Protein AF-A0A8J5W128-F1 (afdb_monomer_lite)

Structure (mmCIF, N/CA/C/O backbone):
data_AF-A0A8J5W128-F1
#
_entry.id   AF-A0A8J5W128-F1
#
loop_
_atom_site.group_PDB
_atom_site.id
_atom_site.type_symbol
_atom_site.label_atom_id
_atom_site.label_alt_id
_atom_site.label_comp_id
_atom_site.label_asym_id
_atom_site.label_entity_id
_atom_site.label_seq_id
_atom_site.pdbx_PDB_ins_code
_atom_site.Cartn_x
_atom_site.Cartn_y
_atom_site.Cartn_z
_atom_site.occupancy
_atom_site.B_iso_or_equiv
_atom_site.auth_seq_id
_atom_site.auth_comp_id
_atom_site.auth_asym_id
_atom_site.auth_atom_id
_atom_site.pdbx_PDB_model_num
ATOM 1 N N . MET A 1 1 ? 83.857 -17.838 -4.497 1.00 55.69 1 MET A N 1
ATOM 2 C CA . MET A 1 1 ? 82.678 -18.274 -5.278 1.00 55.69 1 MET A CA 1
ATOM 3 C C . MET A 1 1 ? 81.957 -19.411 -4.548 1.00 55.69 1 MET A C 1
ATOM 5 O O . MET A 1 1 ? 82.186 -20.563 -4.879 1.00 55.69 1 MET A O 1
ATOM 9 N N . ALA A 1 2 ? 81.144 -19.112 -3.524 1.00 56.34 2 ALA A N 1
ATOM 10 C CA . ALA A 1 2 ? 80.405 -20.136 -2.761 1.00 56.34 2 ALA A CA 1
ATOM 11 C C . ALA A 1 2 ? 79.163 -19.578 -2.020 1.00 56.34 2 ALA A C 1
ATOM 13 O O . ALA A 1 2 ? 78.919 -19.950 -0.882 1.00 56.34 2 ALA A O 1
ATOM 14 N N . SER A 1 3 ? 78.394 -18.654 -2.621 1.00 60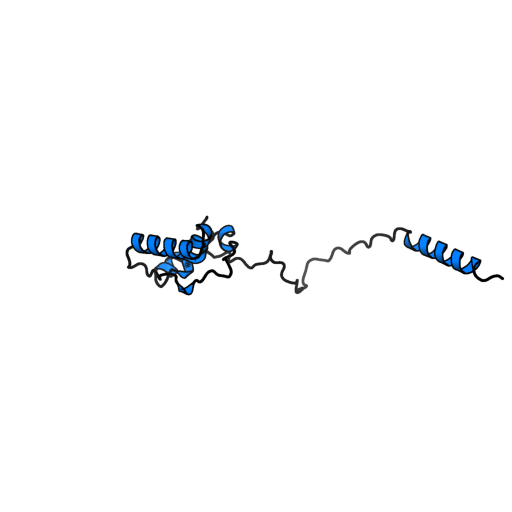.66 3 SER A N 1
ATOM 15 C CA . SER A 1 3 ? 77.237 -18.030 -1.931 1.00 60.66 3 SER A CA 1
ATOM 16 C C . SER A 1 3 ? 75.916 -18.022 -2.712 1.00 60.66 3 SER A C 1
ATOM 18 O O . SER A 1 3 ? 74.910 -17.594 -2.168 1.00 60.66 3 SER A O 1
ATOM 20 N N . LEU A 1 4 ? 75.876 -18.524 -3.953 1.00 59.38 4 LEU A N 1
ATOM 21 C CA . LEU A 1 4 ? 74.629 -18.600 -4.739 1.00 59.38 4 LEU A CA 1
ATOM 22 C C . LEU A 1 4 ? 73.946 -19.976 -4.655 1.00 59.38 4 LEU A C 1
ATOM 24 O O . LEU A 1 4 ? 72.727 -20.070 -4.742 1.00 59.38 4 LEU A O 1
ATOM 28 N N . HIS A 1 5 ? 74.704 -21.053 -4.420 1.00 58.53 5 HIS A N 1
ATOM 29 C CA . HIS A 1 5 ? 74.146 -22.413 -4.368 1.00 58.53 5 HIS A CA 1
ATOM 30 C C . HIS A 1 5 ? 73.427 -22.719 -3.038 1.00 58.53 5 HIS A C 1
ATOM 32 O O . HIS A 1 5 ? 72.449 -23.467 -3.008 1.00 58.53 5 HIS A O 1
ATOM 38 N N . ALA A 1 6 ? 73.879 -22.109 -1.936 1.00 59.44 6 ALA A N 1
ATOM 39 C CA . ALA A 1 6 ? 73.253 -22.261 -0.621 1.00 59.44 6 ALA A CA 1
ATOM 40 C C . ALA A 1 6 ? 71.878 -21.576 -0.563 1.00 59.44 6 ALA A C 1
ATOM 42 O O . ALA A 1 6 ? 70.924 -22.129 -0.018 1.00 59.44 6 ALA A O 1
ATOM 43 N N . GLU A 1 7 ? 71.757 -20.406 -1.192 1.00 58.38 7 GLU A N 1
ATOM 44 C CA . GLU A 1 7 ? 70.529 -19.619 -1.163 1.00 58.38 7 GLU A CA 1
ATOM 45 C C . GLU A 1 7 ? 69.419 -20.274 -1.996 1.00 58.38 7 GLU A C 1
ATOM 47 O O . GLU A 1 7 ? 68.303 -20.441 -1.513 1.00 58.38 7 GLU A O 1
ATOM 52 N N . VAL A 1 8 ? 69.739 -20.789 -3.189 1.00 63.91 8 VAL A N 1
ATOM 53 C CA . VAL A 1 8 ? 68.776 -21.524 -4.035 1.00 63.91 8 VAL A CA 1
ATOM 54 C C . VAL A 1 8 ? 68.272 -22.806 -3.361 1.00 63.91 8 VAL A C 1
ATOM 56 O O . VAL A 1 8 ? 67.097 -23.157 -3.488 1.00 63.91 8 VAL A O 1
ATOM 59 N N . THR A 1 9 ? 69.131 -23.493 -2.602 1.00 67.31 9 THR A N 1
ATOM 60 C CA . THR A 1 9 ? 68.736 -24.706 -1.867 1.00 67.31 9 THR A CA 1
ATOM 61 C C . THR A 1 9 ? 67.773 -24.371 -0.725 1.00 67.31 9 THR A C 1
ATOM 63 O O . THR A 1 9 ? 66.788 -25.080 -0.518 1.00 67.31 9 THR A O 1
ATOM 66 N N . ARG A 1 10 ? 67.995 -23.240 -0.043 1.00 63.81 10 ARG A N 1
ATOM 67 C CA . ARG A 1 10 ? 67.110 -22.731 1.011 1.00 63.81 10 ARG A CA 1
ATOM 68 C C . ARG A 1 10 ? 65.709 -22.404 0.478 1.00 63.81 10 ARG A C 1
ATOM 70 O O . ARG A 1 10 ? 64.729 -22.856 1.062 1.00 63.81 10 ARG A O 1
ATOM 77 N N . TRP A 1 11 ? 65.607 -21.715 -0.662 1.00 59.09 11 TRP A N 1
ATOM 78 C CA . TRP A 1 11 ? 64.311 -21.404 -1.286 1.00 59.09 11 TRP A CA 1
ATOM 79 C C . TRP A 1 11 ? 63.543 -22.656 -1.731 1.00 59.09 11 TRP A C 1
ATOM 81 O O . TRP A 1 11 ? 62.323 -22.712 -1.591 1.00 59.09 11 TRP A O 1
ATOM 91 N N . ARG A 1 12 ? 64.244 -23.689 -2.224 1.00 61.06 12 ARG A N 1
ATOM 92 C CA . ARG A 1 12 ? 63.621 -24.977 -2.582 1.00 61.06 12 ARG A CA 1
ATOM 93 C C . ARG A 1 12 ? 63.033 -25.703 -1.373 1.00 61.06 12 ARG A C 1
ATOM 95 O O . ARG A 1 12 ? 61.940 -26.252 -1.482 1.00 61.06 12 ARG A O 1
ATOM 102 N N . GLN A 1 13 ? 63.736 -25.693 -0.241 1.00 65.69 13 GLN A N 1
ATOM 103 C CA . GLN A 1 13 ? 63.264 -26.343 0.981 1.00 65.69 13 GLN A CA 1
ATOM 104 C C . GLN A 1 13 ? 62.051 -25.613 1.572 1.00 65.69 13 GLN A C 1
ATOM 106 O O . GLN A 1 13 ? 61.075 -26.249 1.955 1.00 65.69 13 GLN A O 1
ATOM 111 N N . GLU A 1 14 ? 62.079 -24.278 1.570 1.00 66.56 14 GLU A N 1
ATOM 112 C CA . GLU A 1 14 ? 60.979 -23.451 2.072 1.00 66.56 14 GLU A CA 1
ATOM 113 C C . GLU A 1 14 ? 59.719 -23.563 1.194 1.00 66.56 14 GLU A C 1
ATOM 115 O O . GLU A 1 14 ? 58.599 -23.583 1.703 1.00 66.56 14 GLU A O 1
ATOM 120 N N . ALA A 1 15 ? 59.882 -23.719 -0.125 1.00 64.56 15 ALA A N 1
ATOM 121 C CA . ALA A 1 15 ? 58.771 -23.989 -1.037 1.00 64.56 15 ALA A CA 1
ATOM 122 C C . ALA A 1 15 ? 58.152 -25.386 -0.828 1.00 64.56 15 ALA A C 1
ATOM 124 O O . ALA A 1 15 ? 56.935 -25.534 -0.933 1.00 64.56 15 ALA A O 1
ATOM 125 N N . ALA A 1 16 ? 58.965 -26.400 -0.509 1.00 62.38 16 ALA A N 1
ATOM 126 C CA . ALA A 1 16 ? 58.482 -27.751 -0.221 1.00 62.38 16 ALA A CA 1
ATOM 127 C C . ALA A 1 16 ? 57.708 -27.828 1.108 1.00 62.38 16 ALA A C 1
ATOM 129 O O . ALA A 1 16 ? 56.726 -28.562 1.198 1.00 62.38 16 ALA A O 1
ATOM 130 N N . ASP A 1 17 ? 58.101 -27.036 2.110 1.00 61.06 17 ASP A N 1
ATOM 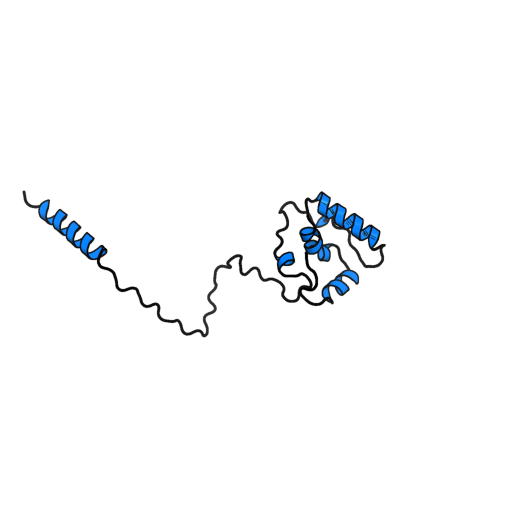131 C CA . ASP A 1 17 ? 57.403 -26.963 3.400 1.00 61.06 17 ASP A CA 1
ATOM 132 C C . ASP A 1 17 ? 56.023 -26.293 3.267 1.00 61.06 17 ASP A C 1
ATOM 134 O O . ASP A 1 17 ? 55.034 -26.767 3.819 1.00 61.06 17 ASP A O 1
ATOM 138 N N . ARG A 1 18 ? 55.916 -25.261 2.417 1.00 59.94 18 ARG A N 1
ATOM 139 C CA . ARG A 1 18 ? 54.644 -24.573 2.115 1.00 59.94 18 ARG A CA 1
ATOM 140 C C . ARG A 1 18 ? 53.624 -25.434 1.369 1.00 59.94 18 ARG A C 1
ATOM 142 O O . ARG A 1 18 ? 52.435 -25.136 1.417 1.00 59.94 18 ARG A O 1
ATOM 149 N N . LEU A 1 19 ? 54.082 -26.464 0.657 1.00 55.72 19 LEU A N 1
ATOM 150 C CA . LEU A 1 19 ? 53.228 -27.411 -0.069 1.00 55.72 19 LEU A CA 1
ATOM 151 C C . LEU A 1 19 ? 52.884 -28.652 0.761 1.00 55.72 19 LEU A C 1
ATOM 153 O O . LEU A 1 19 ? 52.133 -29.513 0.300 1.00 55.72 19 LEU A O 1
ATOM 157 N N . ARG A 1 20 ? 53.402 -28.749 1.991 1.00 55.31 20 ARG A N 1
ATOM 158 C CA . ARG A 1 20 ? 52.963 -29.756 2.949 1.00 55.31 20 ARG A CA 1
ATOM 159 C C . ARG A 1 20 ? 51.516 -29.416 3.335 1.00 55.31 20 ARG A C 1
ATOM 161 O O . ARG A 1 20 ? 51.269 -28.291 3.768 1.00 55.31 20 ARG A O 1
ATOM 168 N N . PRO A 1 21 ? 50.545 -30.334 3.177 1.00 51.22 21 PRO A N 1
ATOM 169 C CA . PRO A 1 21 ? 49.186 -30.077 3.625 1.00 51.22 21 PRO A CA 1
ATOM 170 C C . PRO A 1 21 ? 49.222 -29.854 5.138 1.00 51.22 21 PRO A C 1
ATOM 172 O O . PRO A 1 21 ? 49.466 -30.784 5.907 1.00 51.22 21 PRO A O 1
ATOM 175 N N . GLN A 1 22 ? 49.029 -28.607 5.563 1.00 49.03 22 GLN A N 1
ATOM 176 C CA . GLN A 1 22 ? 48.718 -28.297 6.951 1.00 49.03 22 GLN A CA 1
ATOM 177 C C . GLN A 1 22 ? 47.445 -29.074 7.285 1.00 49.03 22 GLN A C 1
ATOM 179 O O . GLN A 1 22 ? 46.474 -29.006 6.527 1.00 49.03 22 GLN A O 1
ATOM 184 N N . ALA A 1 23 ? 47.461 -29.844 8.375 1.00 49.75 23 ALA A N 1
ATOM 185 C CA . ALA A 1 23 ? 46.252 -30.465 8.893 1.00 49.75 23 ALA A CA 1
ATOM 186 C C . ALA A 1 23 ? 45.166 -29.383 8.951 1.00 49.75 23 ALA A C 1
ATOM 188 O O . ALA A 1 23 ? 45.381 -28.326 9.547 1.00 49.75 23 ALA A O 1
ATOM 189 N N . THR A 1 24 ? 44.045 -29.612 8.266 1.00 53.56 24 THR A N 1
ATOM 190 C CA . THR A 1 24 ? 42.867 -28.747 8.350 1.00 53.56 24 THR A CA 1
ATOM 191 C C . THR A 1 24 ? 42.604 -28.455 9.823 1.00 53.56 24 THR A C 1
ATOM 193 O O . THR A 1 24 ? 42.522 -29.415 10.596 1.00 53.56 24 THR A O 1
ATOM 196 N N . PRO A 1 25 ? 42.497 -27.181 10.243 1.00 44.50 25 PRO A N 1
ATOM 197 C CA . PRO A 1 25 ? 42.075 -26.900 11.598 1.00 44.50 25 PRO A CA 1
ATOM 198 C C . PRO A 1 25 ? 40.680 -27.506 11.737 1.00 44.50 25 PRO A C 1
ATOM 200 O O . PRO A 1 25 ? 39.752 -27.117 11.027 1.00 44.50 25 PRO A O 1
ATOM 203 N N . VAL A 1 26 ? 40.552 -28.518 12.594 1.00 48.78 26 VAL A N 1
ATOM 204 C CA . VAL A 1 26 ? 39.248 -28.962 13.079 1.00 48.78 26 VAL A CA 1
ATOM 205 C C . VAL A 1 26 ? 38.647 -27.730 13.734 1.00 48.78 26 VAL A C 1
ATOM 207 O O . VAL A 1 26 ? 39.149 -27.263 14.755 1.00 48.78 26 VAL A O 1
ATOM 210 N N . ILE A 1 27 ? 37.643 -27.149 13.084 1.00 52.72 27 ILE A N 1
ATOM 211 C CA . ILE A 1 27 ? 36.835 -26.080 13.657 1.00 52.72 27 ILE A CA 1
ATOM 212 C C . ILE A 1 27 ? 36.280 -26.663 14.964 1.00 52.72 27 ILE A C 1
ATOM 214 O O . ILE A 1 27 ? 35.615 -27.700 14.897 1.00 52.72 27 ILE A O 1
ATOM 218 N N . PRO A 1 28 ? 36.578 -26.092 16.144 1.00 44.34 28 PRO A N 1
ATOM 219 C CA . PRO A 1 28 ? 35.883 -26.511 17.345 1.00 44.34 28 PRO A CA 1
ATOM 220 C C . PRO A 1 28 ? 34.406 -26.185 17.127 1.00 44.34 28 PRO A C 1
ATOM 222 O O . PRO A 1 28 ? 34.067 -25.035 16.848 1.00 44.34 28 PRO A O 1
ATOM 225 N N . GLU A 1 29 ? 33.551 -27.203 17.191 1.00 55.12 29 GLU A N 1
ATOM 226 C CA . GLU A 1 29 ? 32.103 -27.034 17.255 1.00 55.12 29 GLU A CA 1
ATOM 227 C C . GLU A 1 29 ? 31.815 -26.080 18.419 1.00 55.12 29 GLU A C 1
ATOM 229 O O . GLU A 1 29 ? 32.055 -26.411 19.580 1.00 55.12 29 GLU A O 1
ATOM 234 N N . VAL A 1 30 ? 31.442 -24.842 18.092 1.00 53.78 30 VAL A N 1
ATOM 235 C CA . VAL A 1 30 ? 31.136 -23.809 19.080 1.00 53.78 30 VAL A CA 1
ATOM 236 C C . VAL A 1 30 ? 29.877 -24.264 19.814 1.00 53.78 30 VAL A C 1
ATOM 238 O O . VAL A 1 30 ? 28.851 -24.438 19.153 1.00 53.78 30 VAL A O 1
ATOM 241 N N . PRO A 1 31 ? 29.913 -24.453 21.147 1.00 47.34 31 PRO A N 1
ATOM 242 C CA . PRO A 1 31 ? 28.704 -24.696 21.916 1.00 47.34 31 PRO A CA 1
ATOM 243 C C . PRO A 1 31 ? 27.750 -23.515 21.721 1.00 47.34 31 PRO A C 1
ATOM 245 O O . PRO A 1 31 ? 28.081 -22.375 22.050 1.00 47.34 31 PRO A O 1
ATOM 248 N N . GLN A 1 32 ? 26.596 -23.792 21.115 1.00 53.28 32 GLN A N 1
ATOM 249 C CA . GLN A 1 32 ? 25.481 -22.860 21.010 1.00 53.28 32 GLN A CA 1
ATOM 250 C C . GLN A 1 32 ? 24.961 -22.591 22.416 1.00 53.28 32 GLN A C 1
ATOM 252 O O . GLN A 1 32 ? 24.162 -23.380 22.883 1.00 53.28 32 GLN A O 1
ATOM 257 N N . ASP A 1 33 ? 25.431 -21.539 23.075 1.00 45.94 33 ASP A N 1
ATOM 258 C CA . ASP A 1 33 ? 24.650 -20.740 24.020 1.00 45.94 33 ASP A CA 1
ATOM 259 C C . ASP A 1 33 ? 25.458 -19.464 24.337 1.00 45.94 33 ASP A C 1
ATOM 261 O O . ASP A 1 33 ? 26.607 -19.519 24.769 1.00 45.94 33 ASP A O 1
ATOM 265 N N . ASP A 1 34 ? 24.849 -18.306 24.076 1.00 51.00 34 ASP A N 1
ATOM 266 C CA . ASP A 1 34 ? 25.253 -16.975 24.556 1.00 51.00 34 ASP A CA 1
ATOM 267 C C . ASP A 1 34 ? 26.547 -16.316 24.033 1.00 51.00 34 ASP A C 1
ATOM 269 O O . ASP A 1 34 ? 27.472 -15.990 24.779 1.00 51.00 34 ASP A O 1
ATOM 273 N N . VAL A 1 35 ? 26.538 -15.897 22.761 1.00 44.81 35 VAL A N 1
ATOM 274 C CA . VAL A 1 35 ? 27.241 -14.656 22.387 1.00 44.81 35 VAL A CA 1
ATOM 275 C C . VAL A 1 35 ? 26.437 -13.836 21.376 1.00 44.81 35 VAL A C 1
ATOM 277 O O . VAL A 1 35 ? 26.305 -14.190 20.204 1.00 44.81 35 VAL A O 1
ATOM 280 N N . LEU A 1 36 ? 25.911 -12.697 21.846 1.00 53.94 36 LEU A N 1
ATOM 281 C CA . LEU A 1 36 ? 25.378 -11.597 21.037 1.00 53.94 36 LEU A CA 1
ATOM 282 C C . LEU A 1 36 ? 26.500 -11.023 20.161 1.00 53.94 36 LEU A C 1
ATOM 284 O O . LEU A 1 36 ? 27.123 -10.011 20.481 1.00 53.94 36 LEU A O 1
ATOM 288 N N . THR A 1 37 ? 26.790 -11.709 19.061 1.00 42.88 37 THR A N 1
ATOM 289 C CA . THR A 1 37 ? 27.745 -11.254 18.059 1.00 42.88 37 THR A CA 1
ATOM 290 C C . THR A 1 37 ? 27.000 -10.341 17.103 1.00 42.88 37 THR A C 1
ATOM 292 O O . THR A 1 37 ? 26.035 -10.738 16.456 1.00 42.88 37 THR A O 1
ATOM 295 N N . PHE A 1 38 ? 27.439 -9.091 17.056 1.00 50.94 38 PHE A N 1
ATOM 296 C CA . PHE A 1 38 ? 27.005 -8.077 16.109 1.00 50.94 38 PHE A CA 1
ATOM 297 C C . PHE A 1 38 ? 27.419 -8.528 14.695 1.00 50.94 38 PHE A C 1
ATOM 299 O O . PHE A 1 38 ? 28.509 -8.210 14.222 1.00 50.94 38 PHE A O 1
ATOM 306 N N . TYR A 1 39 ? 26.595 -9.356 14.048 1.00 51.59 39 TYR A N 1
ATOM 307 C CA . TYR A 1 39 ? 26.772 -9.702 12.642 1.00 51.59 39 TYR A CA 1
ATOM 308 C C . TYR A 1 39 ? 26.468 -8.449 11.808 1.00 51.59 39 TYR A C 1
ATOM 310 O O . TYR A 1 39 ? 25.429 -7.825 12.032 1.00 51.59 39 TYR A O 1
ATOM 318 N N . PRO A 1 40 ? 27.341 -8.041 10.867 1.00 45.06 40 PRO A N 1
ATOM 319 C CA . PRO A 1 40 ? 26.985 -7.003 9.909 1.00 45.06 40 PRO A CA 1
ATOM 320 C C . PRO A 1 40 ? 25.744 -7.483 9.156 1.00 45.06 40 PRO A C 1
ATOM 322 O O . PRO A 1 40 ? 25.786 -8.551 8.549 1.00 45.06 40 PRO A O 1
ATOM 325 N N . GLU A 1 41 ? 24.646 -6.732 9.259 1.00 44.62 41 GLU A N 1
ATOM 326 C CA . GLU A 1 41 ? 23.352 -7.075 8.670 1.00 44.62 41 GLU A CA 1
ATOM 327 C C . GLU A 1 41 ? 23.527 -7.422 7.188 1.00 44.62 41 GLU A C 1
ATOM 329 O O . GLU A 1 41 ? 23.710 -6.559 6.325 1.00 44.62 41 GLU A O 1
ATOM 334 N N . THR A 1 42 ? 23.487 -8.713 6.878 1.00 48.16 42 THR A N 1
ATOM 335 C CA . THR A 1 42 ? 23.280 -9.173 5.517 1.00 48.16 42 THR A CA 1
ATOM 336 C C . THR A 1 42 ? 21.895 -8.677 5.078 1.00 48.16 42 THR A C 1
ATOM 338 O O . THR A 1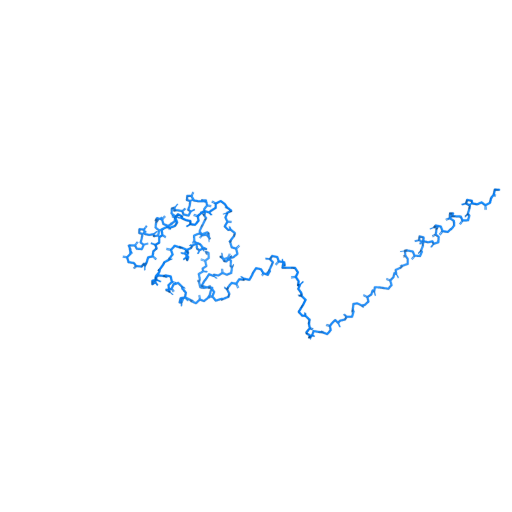 42 ? 20.955 -8.687 5.874 1.00 48.16 42 THR A O 1
ATOM 341 N N . PRO A 1 43 ? 21.697 -8.246 3.817 1.00 53.97 43 PRO A N 1
ATOM 342 C CA . PRO A 1 43 ? 20.387 -7.795 3.326 1.00 53.97 43 PRO A CA 1
ATOM 343 C C . PRO A 1 43 ? 19.299 -8.889 3.355 1.00 53.97 43 PRO A C 1
ATOM 345 O O . PRO A 1 43 ? 18.153 -8.624 2.995 1.00 53.97 43 PRO A O 1
ATOM 348 N N . GLU A 1 44 ? 19.643 -10.111 3.771 1.00 48.69 44 GLU A N 1
ATOM 349 C CA . GLU A 1 44 ? 18.708 -11.199 4.068 1.00 48.69 44 GLU A CA 1
ATOM 350 C C . GLU A 1 44 ? 18.024 -11.057 5.438 1.00 48.69 44 GLU A C 1
ATOM 352 O O . GLU A 1 44 ? 16.994 -11.689 5.652 1.00 48.69 44 GLU A O 1
ATOM 357 N N . ASN A 1 45 ? 18.538 -10.194 6.323 1.00 46.06 45 ASN A N 1
ATOM 358 C CA . ASN A 1 45 ? 17.936 -9.883 7.618 1.00 46.06 45 ASN A CA 1
ATOM 359 C C . ASN A 1 45 ? 17.149 -8.564 7.604 1.00 46.06 45 ASN A C 1
ATOM 361 O O . ASN A 1 45 ? 16.958 -7.954 8.653 1.00 46.06 45 ASN A O 1
ATOM 365 N N . ALA A 1 46 ? 16.697 -8.102 6.427 1.00 57.09 46 ALA A N 1
ATOM 366 C CA . ALA A 1 46 ? 15.681 -7.056 6.367 1.00 57.09 46 ALA A CA 1
ATOM 367 C C . ALA A 1 46 ? 14.518 -7.515 7.252 1.00 57.09 46 ALA A C 1
ATOM 369 O O . ALA A 1 46 ? 13.834 -8.474 6.912 1.00 57.09 46 ALA A O 1
ATOM 370 N N . SER A 1 47 ? 14.381 -6.900 8.427 1.00 67.19 47 SER A N 1
ATOM 371 C CA . SER A 1 47 ? 13.370 -7.269 9.408 1.00 67.19 47 SER A CA 1
ATOM 372 C C . SER A 1 47 ? 12.007 -7.043 8.763 1.00 67.19 47 SER A C 1
ATOM 374 O O . SER A 1 47 ? 11.562 -5.906 8.597 1.00 67.19 47 SER A O 1
ATOM 376 N N . PHE A 1 48 ? 11.415 -8.124 8.261 1.00 79.31 48 PHE A N 1
ATOM 377 C CA . PHE A 1 48 ? 10.086 -8.111 7.677 1.00 79.31 48 PHE A CA 1
ATOM 378 C C . PHE A 1 48 ? 9.085 -8.191 8.816 1.00 79.31 48 PHE A C 1
ATOM 380 O O . PHE A 1 48 ? 9.263 -8.954 9.765 1.00 79.31 48 PHE A O 1
ATOM 387 N N . ASP A 1 49 ? 8.034 -7.396 8.710 1.00 86.31 49 ASP A N 1
ATOM 388 C CA . ASP A 1 49 ? 7.004 -7.335 9.726 1.00 86.31 49 ASP A CA 1
ATOM 389 C C . ASP A 1 49 ? 6.112 -8.574 9.589 1.00 86.31 49 ASP A C 1
ATOM 391 O O . ASP A 1 49 ? 5.317 -8.698 8.651 1.00 86.31 49 ASP A O 1
ATOM 395 N N . SER A 1 50 ? 6.294 -9.526 10.505 1.00 87.12 50 SER A N 1
ATOM 396 C CA . SER A 1 50 ? 5.522 -10.766 10.554 1.00 87.12 50 SER A CA 1
ATOM 397 C C . SER A 1 50 ? 4.061 -10.547 10.932 1.00 87.12 50 SER A C 1
ATOM 399 O O . SER A 1 50 ? 3.246 -11.417 10.635 1.00 87.12 50 SER A O 1
ATOM 401 N N . ASP A 1 51 ? 3.735 -9.410 11.553 1.00 90.38 51 ASP A N 1
ATOM 402 C CA . ASP A 1 51 ? 2.367 -9.016 11.890 1.00 90.38 51 ASP A CA 1
ATOM 403 C C . ASP A 1 51 ? 1.718 -8.194 10.766 1.00 90.38 51 ASP A C 1
ATOM 405 O O . ASP A 1 51 ? 0.510 -7.952 10.776 1.00 90.38 51 ASP A O 1
ATOM 409 N N . SER A 1 52 ? 2.488 -7.819 9.740 1.00 91.81 52 SER A N 1
ATOM 410 C CA . SER A 1 52 ? 1.962 -7.065 8.612 1.00 91.81 52 SER A CA 1
ATOM 411 C C . SER A 1 52 ? 0.928 -7.874 7.822 1.00 91.81 52 SER A C 1
ATOM 413 O O . SER A 1 52 ? 1.182 -9.019 7.425 1.00 91.81 52 SER A O 1
ATOM 415 N N . PRO A 1 53 ? -0.210 -7.260 7.457 1.00 94.50 53 PRO A N 1
ATOM 416 C CA . PRO A 1 53 ? -1.145 -7.825 6.490 1.00 94.50 53 PRO A CA 1
ATOM 417 C C . PRO A 1 53 ? -0.521 -8.126 5.120 1.00 94.50 53 PRO A C 1
ATOM 419 O O . PRO A 1 53 ? -1.030 -8.980 4.392 1.00 94.50 53 PRO A O 1
ATOM 422 N N . LEU A 1 54 ? 0.574 -7.448 4.754 1.00 94.38 54 LEU A N 1
ATOM 423 C CA . LEU A 1 54 ? 1.284 -7.683 3.497 1.00 94.38 54 LEU A CA 1
ATOM 424 C C . LEU A 1 54 ? 2.076 -8.990 3.551 1.00 94.38 54 LEU A C 1
ATOM 426 O O . LEU A 1 54 ? 2.893 -9.200 4.447 1.00 94.38 54 LEU A O 1
ATOM 430 N N . HIS A 1 55 ? 1.904 -9.846 2.542 1.00 93.75 55 HIS A N 1
ATOM 431 C CA . HIS A 1 55 ? 2.746 -11.026 2.374 1.00 93.75 55 HIS A CA 1
ATOM 432 C C . HIS A 1 55 ? 4.215 -10.635 2.175 1.00 93.75 55 HIS A C 1
ATOM 434 O O . HIS A 1 55 ? 4.531 -9.567 1.643 1.00 93.75 55 HIS A O 1
ATOM 440 N N . LEU A 1 56 ? 5.116 -11.540 2.555 1.00 91.06 56 LEU A N 1
ATOM 441 C CA . LEU A 1 56 ? 6.560 -11.335 2.509 1.00 91.06 56 LEU A CA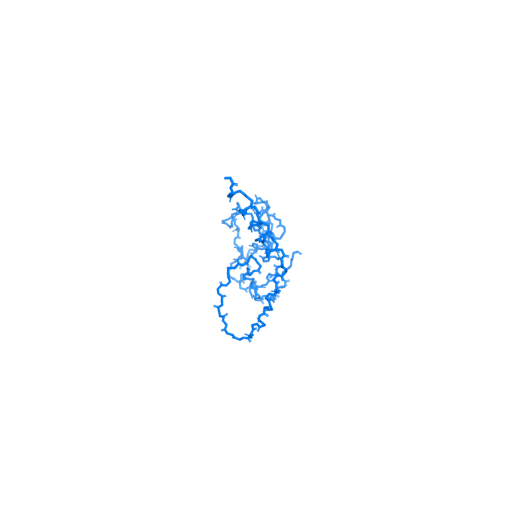 1
ATOM 442 C C . LEU A 1 56 ? 7.055 -10.861 1.132 1.00 91.06 56 LEU A C 1
ATOM 444 O O . LEU A 1 56 ? 7.928 -10.000 1.049 1.00 91.06 56 LEU A O 1
ATOM 448 N N . ASP A 1 57 ? 6.474 -11.385 0.054 1.00 91.38 57 ASP A N 1
ATOM 449 C CA . ASP A 1 57 ? 6.845 -11.007 -1.315 1.00 91.38 57 ASP A CA 1
ATOM 450 C C . ASP A 1 57 ? 6.561 -9.530 -1.593 1.00 91.38 57 ASP A C 1
ATOM 452 O O . ASP A 1 57 ? 7.410 -8.840 -2.150 1.00 91.38 57 ASP A O 1
ATOM 456 N N . LEU A 1 58 ? 5.426 -9.014 -1.113 1.00 92.12 58 LEU A N 1
ATOM 457 C CA . LEU A 1 58 ? 5.077 -7.600 -1.229 1.00 92.12 58 LEU A CA 1
ATOM 458 C C . LEU A 1 58 ? 5.943 -6.726 -0.325 1.00 92.12 58 LEU A C 1
ATOM 460 O O . LEU A 1 58 ? 6.368 -5.649 -0.737 1.00 92.12 58 LEU A O 1
ATOM 464 N N . GLN A 1 59 ? 6.269 -7.183 0.885 1.00 91.50 59 GLN A N 1
ATOM 465 C CA . GLN A 1 59 ? 7.177 -6.441 1.763 1.00 91.50 59 GLN A CA 1
ATOM 466 C C . GLN A 1 59 ? 8.575 -6.293 1.135 1.00 91.50 59 GLN A C 1
ATOM 468 O O . GLN A 1 59 ? 9.191 -5.227 1.236 1.00 91.50 59 GLN A O 1
ATOM 473 N N . LYS A 1 60 ? 9.039 -7.314 0.401 1.00 90.50 60 LYS A N 1
ATOM 474 C CA . LYS A 1 60 ? 10.324 -7.337 -0.322 1.00 90.50 60 LYS A CA 1
ATOM 475 C C . LYS A 1 60 ? 10.384 -6.442 -1.558 1.00 90.50 60 LYS A C 1
ATOM 477 O O . LYS A 1 60 ? 11.488 -6.095 -1.983 1.00 90.50 60 LYS A O 1
ATOM 482 N N . VAL A 1 61 ? 9.244 -6.052 -2.134 1.00 90.25 61 VAL A N 1
ATOM 483 C CA . VAL A 1 61 ? 9.196 -5.231 -3.358 1.00 90.25 61 VAL A CA 1
ATOM 484 C C . VAL A 1 61 ? 10.008 -3.955 -3.166 1.00 90.25 61 VAL A C 1
ATOM 486 O O . VAL A 1 61 ? 9.722 -3.143 -2.289 1.00 90.25 61 VAL A O 1
ATOM 489 N N . ARG A 1 62 ? 11.040 -3.745 -3.982 1.00 86.75 62 ARG A N 1
ATOM 490 C CA . ARG A 1 62 ? 11.822 -2.507 -3.931 1.00 86.75 62 ARG A CA 1
ATOM 491 C C . ARG A 1 62 ? 11.067 -1.407 -4.663 1.00 86.75 62 ARG A C 1
ATOM 493 O O . ARG A 1 62 ? 10.753 -1.552 -5.839 1.00 86.75 62 ARG A O 1
ATOM 500 N N . LEU A 1 63 ? 10.783 -0.316 -3.958 1.00 86.19 63 LEU A N 1
ATOM 501 C CA . LEU A 1 63 ? 10.266 0.896 -4.582 1.00 86.19 63 LEU A CA 1
ATOM 502 C C . LEU A 1 63 ? 11.404 1.578 -5.345 1.00 86.19 63 LEU A C 1
ATOM 504 O O . LEU A 1 63 ? 12.542 1.595 -4.870 1.00 86.19 63 LEU A O 1
ATOM 508 N N . ASP A 1 64 ? 11.102 2.127 -6.521 1.00 82.44 64 ASP A N 1
ATOM 509 C CA . ASP A 1 64 ? 12.075 2.923 -7.267 1.00 82.44 64 ASP A CA 1
ATOM 510 C C . ASP A 1 64 ? 12.509 4.125 -6.401 1.00 82.44 64 ASP A C 1
ATOM 512 O O . ASP A 1 64 ? 11.648 4.785 -5.816 1.00 82.44 64 ASP A O 1
ATOM 516 N N . PRO A 1 65 ? 13.808 4.460 -6.304 1.00 79.12 65 PRO A N 1
ATOM 517 C CA . PRO A 1 65 ? 14.272 5.631 -5.555 1.00 79.12 65 PRO A CA 1
ATOM 518 C C . PRO A 1 65 ? 13.620 6.956 -5.981 1.00 79.12 65 PRO A C 1
ATOM 520 O O . PRO A 1 65 ? 13.605 7.917 -5.213 1.00 79.12 65 PRO A O 1
ATOM 523 N N . LYS A 1 66 ? 13.100 7.037 -7.212 1.00 79.75 66 LYS A N 1
ATOM 524 C CA . LYS A 1 66 ? 12.387 8.211 -7.734 1.00 79.75 66 LYS A CA 1
ATOM 525 C C . LYS A 1 66 ? 10.904 8.229 -7.364 1.00 79.75 66 LYS A C 1
ATOM 527 O O . LYS A 1 66 ? 10.242 9.240 -7.607 1.00 79.75 66 LYS A O 1
ATOM 532 N N . PHE A 1 67 ? 10.378 7.141 -6.804 1.00 79.44 67 PHE A N 1
ATOM 533 C CA . PHE A 1 67 ? 8.983 7.021 -6.413 1.00 79.44 67 PHE A CA 1
ATOM 534 C C . PHE A 1 67 ? 8.667 7.987 -5.264 1.00 79.44 67 PHE A C 1
ATOM 536 O O . PHE A 1 67 ? 9.301 7.959 -4.210 1.00 79.44 67 PHE A O 1
ATOM 543 N N . LYS A 1 68 ? 7.673 8.860 -5.462 1.00 77.12 68 LYS A N 1
ATOM 544 C CA . LYS A 1 68 ? 7.278 9.872 -4.471 1.00 77.12 68 LYS A CA 1
ATOM 545 C C . LYS A 1 68 ? 5.917 9.534 -3.877 1.00 77.12 68 LYS A C 1
ATOM 547 O O . LYS A 1 68 ? 4.891 9.726 -4.521 1.00 77.12 68 LYS A O 1
ATOM 552 N N . THR A 1 69 ? 5.910 9.127 -2.612 1.00 71.81 69 THR A N 1
ATOM 553 C CA . THR A 1 69 ? 4.693 8.816 -1.839 1.00 71.81 69 THR A CA 1
ATOM 554 C C . THR A 1 69 ? 3.844 10.051 -1.520 1.00 71.81 69 THR A C 1
ATOM 556 O O . THR A 1 69 ? 2.658 9.921 -1.243 1.00 71.81 69 THR A O 1
ATOM 559 N N . SER A 1 70 ? 4.407 11.262 -1.613 1.00 63.47 70 SER A N 1
ATOM 560 C CA . SER A 1 70 ? 3.718 12.529 -1.305 1.00 63.47 70 SER A CA 1
ATOM 561 C C . SER A 1 70 ? 2.535 12.861 -2.223 1.00 63.47 70 SER A C 1
ATOM 563 O O . SER A 1 70 ? 1.824 13.822 -1.956 1.00 63.47 70 SER A O 1
ATOM 565 N N . LYS A 1 71 ? 2.348 12.120 -3.322 1.00 70.94 71 LYS A N 1
ATOM 566 C CA . LYS A 1 71 ? 1.255 12.332 -4.284 1.00 70.94 71 LYS A CA 1
ATOM 567 C C . LYS A 1 71 ? 0.063 11.394 -4.084 1.00 70.94 71 LYS A C 1
ATOM 569 O O . LYS A 1 71 ? -0.884 11.474 -4.858 1.00 70.94 71 LYS A O 1
ATOM 574 N N . LEU A 1 72 ? 0.118 10.484 -3.112 1.00 82.00 72 LEU A N 1
ATOM 575 C CA . LEU A 1 72 ? -0.961 9.524 -2.907 1.00 82.00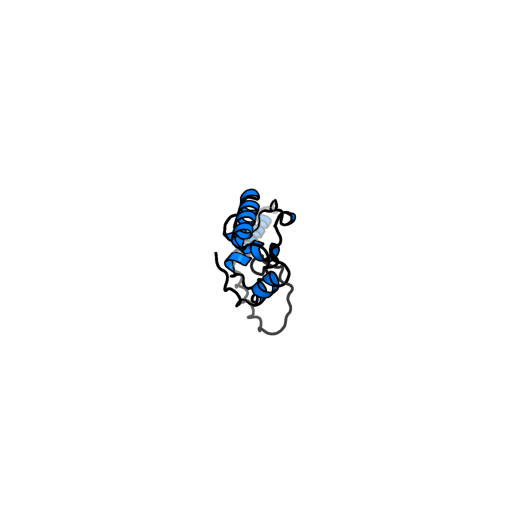 72 LEU A CA 1
ATOM 576 C C . LEU A 1 72 ? -2.159 10.211 -2.250 1.00 82.00 72 LEU A C 1
ATOM 578 O O . LEU A 1 72 ? -2.020 10.828 -1.193 1.00 82.00 72 LEU A O 1
ATOM 582 N N . CYS A 1 73 ? -3.324 10.089 -2.886 1.00 82.31 73 CYS A N 1
ATOM 583 C CA . CYS A 1 73 ? -4.604 10.459 -2.291 1.00 82.31 73 CYS A CA 1
ATOM 584 C C . CYS A 1 73 ? -4.802 9.688 -0.981 1.00 82.31 73 CYS A C 1
ATOM 586 O O . CYS A 1 73 ? -4.369 8.539 -0.863 1.00 82.31 73 CYS A O 1
ATOM 588 N N . LYS A 1 74 ? -5.434 10.332 -0.000 1.00 90.69 74 LYS A N 1
ATOM 589 C CA . LYS A 1 74 ? -5.763 9.722 1.286 1.00 90.69 74 LYS A CA 1
ATOM 590 C C . LYS A 1 74 ? -7.199 9.241 1.257 1.00 90.69 74 LYS A C 1
ATOM 592 O O . LYS A 1 74 ? -8.068 10.033 0.939 1.00 90.69 74 LYS A O 1
ATOM 597 N N . TYR A 1 75 ? -7.413 7.985 1.622 1.00 91.50 75 TYR A N 1
ATOM 598 C CA . TYR A 1 75 ? -8.723 7.369 1.733 1.00 91.50 75 TYR A CA 1
ATOM 599 C C . TYR A 1 75 ? -9.071 7.148 3.194 1.00 91.50 75 TYR A C 1
ATOM 601 O O . TYR A 1 75 ? -8.413 6.370 3.893 1.00 91.50 75 TYR A O 1
ATOM 609 N N . LEU A 1 76 ? -10.121 7.831 3.642 1.00 88.75 76 LEU A N 1
ATOM 610 C CA . LEU A 1 76 ? -10.632 7.711 5.005 1.00 88.75 76 LEU A CA 1
ATOM 611 C C . LEU A 1 76 ? -11.702 6.621 5.142 1.00 88.75 76 LEU A C 1
ATOM 613 O O . LEU A 1 76 ? -11.992 6.210 6.260 1.00 88.75 76 LEU A O 1
ATOM 617 N N . GLY A 1 77 ? -12.268 6.129 4.033 1.00 85.62 77 GLY A N 1
ATOM 618 C CA . GLY A 1 77 ? -13.398 5.190 4.045 1.00 85.62 77 GLY A CA 1
ATOM 619 C C . GLY A 1 77 ? -14.772 5.826 3.814 1.00 85.62 77 GLY A C 1
ATOM 620 O O . GLY A 1 77 ? -15.768 5.111 3.854 1.00 85.62 77 GLY A O 1
ATOM 621 N N . GLU A 1 78 ? -14.829 7.141 3.592 1.00 86.38 78 GLU A N 1
ATOM 622 C CA . GLU A 1 78 ? -16.075 7.895 3.365 1.00 86.38 78 GLU A CA 1
ATOM 623 C C . GLU A 1 78 ? -16.303 8.265 1.888 1.00 86.38 78 GLU A C 1
ATOM 625 O O . GLU A 1 78 ? -17.430 8.539 1.483 1.00 86.38 78 GLU A O 1
ATOM 630 N N . GLU A 1 79 ? -15.235 8.280 1.089 1.00 88.31 79 GLU A N 1
ATOM 631 C CA . GLU A 1 79 ? -15.266 8.568 -0.348 1.00 88.31 79 GLU A CA 1
ATOM 632 C C . GLU A 1 79 ? -15.735 7.347 -1.154 1.00 88.31 79 GLU A C 1
ATOM 634 O O . GLU A 1 79 ? -15.725 6.221 -0.652 1.00 88.31 79 GLU A O 1
ATOM 639 N N . ASP A 1 80 ? -16.104 7.547 -2.425 1.00 91.44 80 ASP A N 1
ATOM 640 C CA . ASP A 1 80 ? -16.425 6.426 -3.310 1.00 91.44 80 ASP A CA 1
ATOM 641 C C . ASP A 1 80 ? -15.185 5.520 -3.502 1.00 91.44 80 ASP A C 1
ATOM 643 O O . ASP A 1 80 ? -14.141 5.981 -3.984 1.00 91.44 80 ASP A O 1
ATOM 647 N N . PRO A 1 81 ? -15.264 4.220 -3.153 1.00 88.69 81 PRO A N 1
ATOM 648 C CA . PRO A 1 81 ? -14.119 3.318 -3.260 1.00 88.69 81 PRO A CA 1
ATOM 649 C C . PRO A 1 81 ? -13.625 3.132 -4.702 1.00 88.69 81 PRO A C 1
ATOM 651 O O . PRO A 1 81 ? -12.442 2.859 -4.915 1.00 88.69 81 PRO A O 1
ATOM 654 N N . GLY A 1 82 ? -14.514 3.256 -5.693 1.00 93.00 82 GLY A N 1
ATOM 655 C CA . GLY A 1 82 ? -14.182 3.131 -7.110 1.00 93.00 82 GLY A CA 1
ATOM 656 C C . GLY A 1 82 ? -13.372 4.323 -7.612 1.00 93.00 82 GLY A C 1
ATOM 657 O O . GLY A 1 82 ? -12.329 4.134 -8.244 1.00 93.00 82 GLY A O 1
ATOM 658 N N . GLU A 1 83 ? -13.801 5.540 -7.280 1.00 91.50 83 GLU A N 1
ATOM 659 C CA . GLU A 1 83 ? -13.085 6.778 -7.607 1.00 91.50 83 GLU A CA 1
ATOM 660 C C . GLU A 1 83 ? -11.706 6.833 -6.941 1.00 91.50 83 GLU A C 1
ATOM 662 O O . GLU A 1 83 ? -10.707 7.154 -7.602 1.00 91.50 83 GLU A O 1
ATOM 667 N N . PHE A 1 84 ? -11.627 6.451 -5.661 1.00 92.12 84 PHE A N 1
ATOM 668 C CA . PHE A 1 84 ? -10.351 6.343 -4.959 1.00 92.12 84 PHE A CA 1
ATOM 669 C C . PHE A 1 84 ? -9.443 5.302 -5.617 1.00 92.12 84 PHE A C 1
ATOM 671 O O . PHE A 1 84 ? -8.296 5.612 -5.941 1.00 92.12 84 PHE A O 1
ATOM 678 N N . SER A 1 85 ? -9.946 4.085 -5.861 1.00 91.94 85 SER A N 1
ATOM 679 C CA . SER A 1 85 ? -9.150 3.008 -6.457 1.00 91.94 85 SER A CA 1
ATOM 680 C C . SER A 1 85 ? -8.591 3.403 -7.823 1.00 91.94 85 SER A C 1
ATOM 682 O O . SER A 1 85 ? -7.437 3.092 -8.123 1.00 91.94 85 SER A O 1
ATOM 684 N N . HIS A 1 86 ? -9.386 4.087 -8.648 1.00 93.12 86 HIS A N 1
ATOM 685 C CA . HIS A 1 86 ? -8.944 4.564 -9.954 1.00 93.12 86 HIS A CA 1
ATOM 686 C C . HIS A 1 86 ? -7.849 5.632 -9.829 1.00 93.12 86 HIS A C 1
ATOM 688 O O . HIS A 1 86 ? -6.780 5.503 -10.427 1.00 93.12 86 HIS A O 1
ATOM 694 N N . SER A 1 87 ? -8.087 6.657 -9.007 1.00 91.62 87 SER A N 1
ATOM 695 C CA . SER A 1 87 ? -7.144 7.765 -8.798 1.00 91.62 87 SER A CA 1
ATOM 696 C C . SER A 1 87 ? -5.824 7.284 -8.191 1.00 91.62 87 SER A C 1
ATOM 698 O O . SER A 1 87 ? -4.742 7.712 -8.600 1.00 91.62 87 SER A O 1
ATOM 700 N N . TYR A 1 88 ? -5.908 6.346 -7.249 1.00 92.88 88 TYR A N 1
ATOM 701 C CA . TYR A 1 88 ? -4.766 5.704 -6.622 1.00 92.88 88 TYR A CA 1
ATOM 702 C C . TYR A 1 88 ? -3.926 4.918 -7.635 1.00 92.88 88 TYR A C 1
ATOM 704 O O . TYR A 1 88 ? -2.720 5.151 -7.735 1.00 92.88 88 TYR A O 1
ATOM 712 N N . ALA A 1 89 ? -4.554 4.032 -8.417 1.00 92.56 89 ALA A N 1
ATOM 713 C CA . ALA A 1 89 ? -3.856 3.245 -9.431 1.00 92.56 89 ALA A CA 1
ATOM 714 C C . ALA A 1 89 ? -3.137 4.153 -10.438 1.00 92.56 89 ALA A C 1
ATOM 716 O O . ALA A 1 89 ? -1.939 3.985 -10.673 1.00 92.56 89 ALA A O 1
ATOM 717 N N . LEU A 1 90 ? -3.825 5.187 -10.931 1.00 92.81 90 LEU A N 1
ATOM 718 C CA . LEU A 1 90 ? -3.256 6.154 -11.865 1.00 92.81 90 LEU A CA 1
ATOM 719 C C . LEU A 1 90 ? -2.041 6.892 -11.275 1.00 92.81 90 LEU A C 1
ATOM 721 O O . LEU A 1 90 ? -1.045 7.094 -11.969 1.00 92.81 90 LEU A O 1
ATOM 725 N N . ALA A 1 91 ? -2.079 7.272 -9.994 1.00 90.94 91 ALA A N 1
ATOM 726 C CA . ALA A 1 91 ? -0.956 7.933 -9.326 1.00 90.94 91 ALA A CA 1
ATOM 727 C C . ALA A 1 91 ? 0.281 7.022 -9.192 1.00 90.94 91 ALA A C 1
ATOM 729 O O . ALA A 1 91 ? 1.421 7.487 -9.344 1.00 90.94 91 ALA A O 1
ATOM 730 N N . ILE A 1 92 ? 0.066 5.729 -8.928 1.00 91.06 92 ILE A N 1
ATOM 731 C CA . ILE A 1 92 ? 1.136 4.727 -8.866 1.00 91.06 92 ILE A CA 1
ATOM 732 C C . ILE A 1 92 ? 1.730 4.488 -10.258 1.00 91.06 92 ILE A C 1
ATOM 734 O O . ILE A 1 92 ? 2.951 4.564 -10.413 1.00 91.06 92 ILE A O 1
ATOM 738 N N . GLU A 1 93 ? 0.891 4.272 -11.271 1.00 91.31 93 GLU A N 1
ATOM 739 C CA . GLU A 1 93 ? 1.317 4.051 -12.661 1.00 91.31 93 GLU A CA 1
ATOM 740 C C . GLU A 1 93 ? 2.068 5.260 -13.227 1.00 91.31 93 GLU A C 1
ATOM 742 O O . GLU A 1 93 ? 3.132 5.109 -13.826 1.00 91.31 93 GLU A O 1
ATOM 747 N N . ALA A 1 94 ? 1.590 6.479 -12.957 1.00 89.06 94 ALA A N 1
ATOM 748 C CA . ALA A 1 94 ? 2.26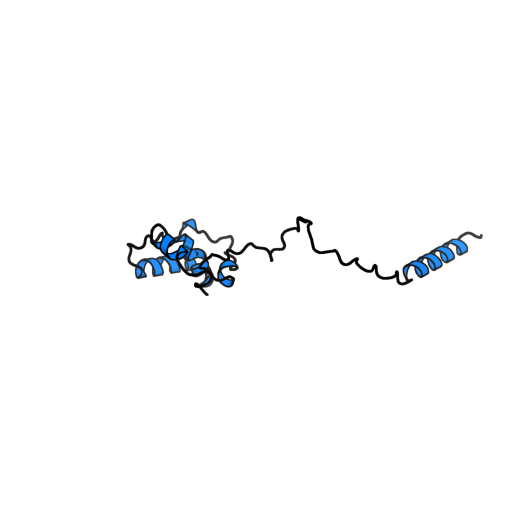8 7.717 -13.345 1.00 89.06 94 ALA A CA 1
ATOM 749 C C . ALA A 1 94 ? 3.652 7.878 -12.688 1.00 89.06 94 ALA A C 1
ATOM 751 O O . ALA A 1 94 ? 4.498 8.623 -13.184 1.00 89.06 94 ALA A O 1
ATOM 752 N N . SER A 1 95 ? 3.890 7.180 -11.574 1.00 87.62 95 SER A N 1
ATOM 753 C CA . SER A 1 95 ? 5.184 7.119 -10.888 1.00 87.62 95 SER A CA 1
ATOM 754 C C . SER A 1 95 ? 6.042 5.925 -11.337 1.00 87.62 95 SER A C 1
ATOM 756 O O . SER A 1 95 ? 7.102 5.696 -10.757 1.00 87.62 95 SER A O 1
ATOM 758 N N . GLY A 1 96 ? 5.606 5.173 -12.356 1.00 86.31 96 GLY A N 1
ATOM 759 C CA . GLY A 1 96 ? 6.280 3.979 -12.874 1.00 86.31 96 GLY A CA 1
ATOM 760 C C . GLY A 1 96 ? 6.065 2.717 -12.033 1.00 86.31 96 GLY A C 1
ATOM 761 O O . GLY A 1 96 ? 6.793 1.741 -12.204 1.00 86.31 96 GLY A O 1
ATOM 762 N N . GLY A 1 97 ? 5.109 2.735 -11.101 1.00 86.88 97 GLY A N 1
ATOM 763 C CA . GLY A 1 97 ? 4.796 1.591 -10.255 1.00 86.88 97 GLY A CA 1
ATOM 764 C C . GLY A 1 97 ? 3.968 0.530 -10.978 1.00 86.88 97 GLY A C 1
ATOM 765 O O . GLY A 1 97 ? 3.179 0.828 -11.871 1.00 86.88 97 GLY A O 1
ATOM 766 N N . VAL A 1 98 ? 4.138 -0.719 -10.554 1.00 90.25 98 VAL A N 1
ATOM 767 C CA . VAL A 1 98 ? 3.352 -1.875 -11.016 1.00 90.25 98 VAL A CA 1
ATOM 768 C C . VAL A 1 98 ? 2.370 -2.320 -9.928 1.00 90.25 98 VAL A C 1
ATOM 770 O O . VAL A 1 98 ? 2.352 -1.753 -8.837 1.00 90.25 98 VAL A O 1
ATOM 773 N N . ARG A 1 99 ? 1.569 -3.359 -10.182 1.00 91.38 99 ARG A N 1
ATOM 774 C CA . ARG A 1 99 ? 0.621 -3.918 -9.196 1.00 91.38 99 ARG A CA 1
ATOM 775 C C . ARG A 1 99 ? 1.241 -4.173 -7.819 1.00 91.38 99 ARG A C 1
ATOM 777 O O . ARG A 1 99 ? 0.659 -3.804 -6.806 1.00 91.38 99 ARG A O 1
ATOM 784 N N . ASP A 1 100 ? 2.446 -4.724 -7.778 1.00 92.81 100 ASP A N 1
ATOM 785 C CA . ASP A 1 100 ? 3.154 -4.984 -6.522 1.00 92.81 100 ASP A CA 1
ATOM 786 C C . ASP A 1 100 ? 3.511 -3.691 -5.779 1.00 92.81 100 ASP A C 1
ATOM 788 O O . ASP A 1 100 ? 3.454 -3.625 -4.551 1.00 92.81 100 ASP A O 1
ATOM 792 N N . THR A 1 101 ? 3.833 -2.633 -6.528 1.00 91.56 101 THR A N 1
ATOM 793 C CA . THR A 1 101 ? 4.031 -1.283 -5.994 1.00 91.56 101 THR A CA 1
ATOM 794 C C . THR A 1 101 ? 2.730 -0.721 -5.437 1.00 91.56 101 THR A C 1
ATOM 796 O O . THR A 1 101 ? 2.751 -0.144 -4.354 1.00 91.56 101 THR A O 1
ATOM 799 N N . MET A 1 102 ? 1.602 -0.923 -6.128 1.00 92.56 102 MET A N 1
ATOM 800 C CA . MET A 1 102 ? 0.280 -0.528 -5.630 1.00 92.56 102 MET A CA 1
ATOM 801 C C . MET A 1 102 ? -0.018 -1.233 -4.305 1.00 92.56 102 MET A C 1
ATOM 803 O O . MET A 1 102 ? -0.287 -0.587 -3.303 1.00 92.56 102 MET A O 1
ATOM 807 N N . ALA A 1 103 ? 0.115 -2.556 -4.240 1.00 93.88 103 ALA A N 1
ATOM 808 C CA . ALA A 1 103 ? -0.152 -3.283 -3.003 1.00 93.88 103 ALA A CA 1
ATOM 809 C C . ALA A 1 103 ? 0.790 -2.852 -1.860 1.00 93.88 103 ALA A C 1
ATOM 811 O O . ALA A 1 103 ? 0.338 -2.619 -0.739 1.00 93.88 103 ALA A O 1
ATOM 812 N N . LYS A 1 104 ? 2.087 -2.656 -2.144 1.00 93.00 104 LYS A N 1
ATOM 813 C CA . LYS A 1 104 ? 3.063 -2.182 -1.150 1.00 93.00 104 LYS A CA 1
ATOM 814 C C . LYS A 1 104 ? 2.772 -0.763 -0.654 1.00 93.00 104 LYS A C 1
ATOM 816 O O . LYS A 1 104 ? 2.981 -0.468 0.521 1.00 93.00 104 LYS A O 1
ATOM 821 N N . CYS A 1 105 ? 2.324 0.127 -1.534 1.00 91.56 105 CYS A N 1
ATOM 822 C CA . CYS A 1 105 ? 2.049 1.521 -1.194 1.00 91.56 105 CYS A CA 1
ATOM 823 C C . CYS A 1 105 ? 0.630 1.749 -0.671 1.00 91.56 105 CYS A C 1
ATOM 825 O O . CYS A 1 105 ? 0.344 2.852 -0.210 1.00 91.56 105 CYS A O 1
ATOM 827 N N . PHE A 1 106 ? -0.255 0.756 -0.737 1.00 92.81 106 PHE A N 1
ATOM 828 C CA . PHE A 1 106 ? -1.653 0.893 -0.340 1.00 92.81 106 PHE A CA 1
ATOM 829 C C . PHE A 1 106 ? -1.832 1.423 1.093 1.00 92.81 106 PHE A C 1
ATOM 831 O O . PHE A 1 106 ? -2.564 2.398 1.255 1.00 92.81 106 PHE A O 1
ATOM 838 N N . PRO A 1 107 ? -1.098 0.938 2.118 1.00 92.19 107 PRO A N 1
ATOM 839 C CA . PRO A 1 107 ? -1.240 1.453 3.485 1.00 92.19 107 PRO A CA 1
ATOM 840 C C . PRO A 1 107 ? -0.890 2.940 3.609 1.00 92.19 107 PRO A C 1
ATOM 842 O O . PRO A 1 107 ? -1.397 3.626 4.488 1.00 92.19 107 PRO A O 1
ATOM 845 N N . LEU A 1 108 ? -0.043 3.461 2.713 1.00 92.00 108 LEU A N 1
ATOM 846 C CA . LEU A 1 108 ? 0.343 4.874 2.693 1.00 92.00 108 LEU A CA 1
ATOM 847 C C . LEU A 1 108 ? -0.777 5.777 2.167 1.00 92.00 108 LEU A C 1
ATOM 849 O O . LEU A 1 108 ? -0.768 6.975 2.451 1.00 92.00 108 LEU A O 1
ATOM 853 N N . ALA A 1 109 ? -1.710 5.220 1.397 1.00 92.38 109 ALA A N 1
ATOM 854 C CA . ALA A 1 109 ? -2.882 5.914 0.879 1.00 92.38 109 ALA A CA 1
ATOM 855 C C . ALA A 1 109 ? -4.094 5.805 1.815 1.00 92.38 109 ALA A C 1
ATOM 857 O O . ALA A 1 109 ? -5.090 6.476 1.587 1.00 92.38 109 ALA A O 1
ATOM 858 N N . LEU A 1 110 ? -4.020 5.002 2.877 1.00 92.88 110 LEU A N 1
ATOM 859 C CA . LEU A 1 110 ? -5.086 4.897 3.868 1.00 92.88 110 LEU A CA 1
ATOM 860 C C . LEU A 1 110 ? -4.884 5.892 5.010 1.00 92.88 110 LEU A C 1
ATOM 862 O O . LEU A 1 110 ? -3.757 6.272 5.344 1.00 92.88 110 LEU A O 1
ATOM 866 N N . ASP A 1 111 ? -5.993 6.280 5.625 1.00 92.12 111 ASP A N 1
ATOM 867 C CA . ASP A 1 111 ? -6.014 7.040 6.869 1.00 92.12 111 ASP A CA 1
ATOM 868 C C . ASP A 1 111 ? -7.216 6.625 7.737 1.00 92.12 111 ASP A C 1
ATOM 870 O O . ASP A 1 111 ? -8.097 5.879 7.296 1.00 92.12 111 ASP A O 1
ATOM 874 N N . GLY A 1 112 ? -7.241 7.078 8.990 1.00 91.19 112 GLY A N 1
ATOM 875 C CA . GLY A 1 112 ? -8.370 6.912 9.905 1.00 91.19 112 GLY A CA 1
ATOM 876 C C . GLY A 1 112 ? -8.874 5.468 10.024 1.00 91.19 112 GLY A C 1
ATOM 877 O O . GLY A 1 112 ? -8.111 4.538 10.305 1.00 91.19 112 GLY A O 1
ATOM 878 N N . VAL A 1 113 ? -10.183 5.279 9.823 1.00 91.00 113 VAL A N 1
ATOM 879 C CA . VAL A 1 113 ? -10.841 3.969 9.962 1.00 91.00 113 VAL A CA 1
ATOM 880 C C . VAL A 1 113 ? -10.398 2.974 8.888 1.00 91.00 113 VAL A C 1
ATOM 882 O O . VAL A 1 113 ? -10.274 1.786 9.183 1.00 91.00 113 VAL A O 1
ATOM 885 N N . ALA A 1 114 ? -10.080 3.435 7.675 1.00 92.62 114 ALA A N 1
ATOM 886 C CA . ALA A 1 114 ? -9.599 2.560 6.610 1.00 92.62 114 ALA A CA 1
ATOM 887 C C . ALA A 1 114 ? -8.206 1.994 6.931 1.00 92.62 114 ALA A C 1
ATOM 889 O O . ALA A 1 114 ? -7.962 0.800 6.744 1.00 92.62 114 ALA A O 1
ATOM 890 N N . LEU A 1 115 ? -7.310 2.816 7.490 1.00 93.12 115 LEU A N 1
ATOM 891 C CA . LEU A 1 115 ? -6.002 2.343 7.950 1.00 93.12 115 LEU A CA 1
ATOM 892 C C . LEU A 1 115 ? -6.138 1.381 9.138 1.00 93.12 115 LEU A C 1
ATOM 894 O O . LEU A 1 115 ? -5.438 0.373 9.198 1.00 93.12 115 LEU A O 1
ATOM 898 N N . HIS A 1 116 ? -7.060 1.647 10.066 1.00 93.69 116 HIS A N 1
ATOM 899 C CA . HIS A 1 116 ? -7.330 0.726 11.172 1.00 93.69 116 HIS A CA 1
ATOM 900 C C . HIS A 1 116 ? -7.856 -0.631 10.681 1.00 93.69 116 HIS A C 1
ATOM 902 O O . HIS A 1 116 ? -7.381 -1.674 11.131 1.00 93.69 116 HIS A O 1
ATOM 908 N N . TRP A 1 117 ? -8.783 -0.630 9.718 1.00 94.19 117 TRP A N 1
ATOM 909 C CA . TRP A 1 117 ? -9.255 -1.854 9.070 1.00 94.19 117 TRP A CA 1
ATOM 910 C C . TRP A 1 117 ? -8.101 -2.637 8.443 1.00 94.19 117 TRP A C 1
ATOM 912 O O . TRP A 1 117 ? -8.020 -3.848 8.646 1.00 94.19 117 TRP A O 1
ATOM 922 N N . PHE A 1 118 ? -7.179 -1.963 7.750 1.00 93.94 118 PHE A N 1
ATOM 923 C CA . PHE A 1 118 ? -6.014 -2.617 7.159 1.00 93.94 118 PHE A CA 1
ATOM 924 C C . PHE A 1 118 ? -5.211 -3.395 8.209 1.00 93.94 118 PHE A C 1
ATOM 926 O O . PHE A 1 118 ? -4.951 -4.579 8.017 1.00 93.94 118 PHE A O 1
ATOM 933 N N . TRP A 1 119 ? -4.897 -2.782 9.353 1.00 94.69 119 TRP A N 1
ATOM 934 C CA . TRP A 1 119 ? -4.163 -3.450 10.438 1.00 94.69 119 TRP A CA 1
ATOM 935 C C . TRP A 1 119 ? -4.968 -4.522 11.185 1.00 94.69 119 TRP A C 1
ATOM 937 O O . TRP A 1 119 ? -4.383 -5.330 11.897 1.00 94.69 119 TRP A O 1
ATOM 947 N N . SER A 1 120 ? -6.293 -4.569 11.016 1.00 95.25 120 SER A N 1
ATOM 948 C CA . SER A 1 120 ? -7.136 -5.642 11.567 1.00 95.25 120 SER A CA 1
ATOM 949 C C . SER A 1 120 ? -7.101 -6.938 10.745 1.00 95.25 120 SER A C 1
ATOM 951 O O . SER A 1 120 ? -7.616 -7.971 11.181 1.00 95.25 120 SER A O 1
ATOM 953 N N . LEU A 1 121 ? -6.520 -6.897 9.542 1.00 95.19 121 LEU A N 1
ATOM 954 C CA . LEU A 1 121 ? -6.408 -8.057 8.668 1.00 95.19 121 LEU A CA 1
ATOM 955 C C . LEU A 1 121 ? -5.407 -9.076 9.219 1.00 95.19 121 LEU A C 1
ATOM 957 O O . LEU A 1 121 ? -4.433 -8.741 9.887 1.00 95.19 121 LEU A O 1
ATOM 961 N N . LYS A 1 122 ? -5.616 -10.350 8.873 1.00 94.88 122 LYS A N 1
ATOM 962 C CA . LYS A 1 122 ? -4.672 -11.413 9.227 1.00 94.88 122 LYS A CA 1
ATOM 963 C C . LYS A 1 122 ? -3.297 -11.134 8.591 1.00 94.88 122 LYS A C 1
ATOM 965 O O . LYS A 1 122 ? -3.264 -10.793 7.401 1.00 94.88 122 LYS A O 1
ATOM 970 N N . PRO A 1 123 ? -2.182 -11.365 9.306 1.00 94.56 123 PRO A N 1
ATOM 971 C CA . PRO A 1 123 ? -0.856 -11.213 8.725 1.00 94.56 123 PRO A CA 1
ATOM 972 C C . PRO A 1 123 ? -0.665 -12.053 7.455 1.00 94.56 123 PRO A C 1
ATOM 974 O O . PRO A 1 123 ? -1.143 -13.191 7.364 1.00 94.56 123 PRO A O 1
ATOM 977 N N . GLY A 1 124 ? -0.007 -11.474 6.450 1.00 92.69 124 GLY A N 1
ATOM 978 C CA . GLY A 1 124 ? 0.248 -12.103 5.149 1.00 92.69 124 GLY A CA 1
ATOM 979 C C . GLY A 1 124 ? -0.994 -12.419 4.303 1.00 92.69 124 GLY A C 1
ATOM 980 O O . GLY A 1 124 ? -0.910 -13.219 3.365 1.00 92.69 124 GLY A O 1
ATOM 981 N N . SER A 1 125 ? -2.154 -11.839 4.630 1.00 94.50 125 SER A N 1
ATOM 982 C CA . SER A 1 125 ? -3.398 -12.051 3.879 1.00 94.50 125 SER A CA 1
ATOM 983 C C . SER A 1 125 ? -3.413 -11.358 2.513 1.00 94.50 125 SER A C 1
ATOM 985 O O . SER A 1 125 ? -4.062 -11.862 1.596 1.00 94.50 125 SER A O 1
ATOM 987 N N . ILE A 1 126 ? -2.674 -10.257 2.345 1.00 92.88 126 ILE A N 1
ATOM 988 C CA . ILE A 1 126 ? -2.588 -9.492 1.095 1.00 92.88 126 ILE A CA 1
ATOM 989 C C . ILE A 1 126 ? -1.424 -10.013 0.252 1.00 92.88 126 ILE A C 1
ATOM 991 O O . ILE A 1 126 ? -0.290 -10.081 0.726 1.00 92.88 126 ILE A O 1
ATOM 995 N N . LYS A 1 127 ? -1.701 -10.362 -1.008 1.00 91.88 127 LYS A N 1
ATOM 996 C CA . LYS A 1 127 ? -0.760 -10.989 -1.951 1.00 91.88 127 LYS A CA 1
ATOM 997 C C . LYS A 1 127 ? -0.736 -10.231 -3.287 1.00 91.88 127 LYS A C 1
ATOM 999 O O . LYS A 1 127 ? -1.654 -9.459 -3.553 1.00 91.88 127 LYS A O 1
ATOM 1004 N N . SER A 1 128 ? 0.331 -10.436 -4.067 1.00 81.75 128 SER A N 1
ATOM 1005 C CA . SER A 1 128 ? 0.551 -9.863 -5.412 1.00 81.75 128 SER A CA 1
ATOM 1006 C C . SER A 1 128 ? -0.463 -10.368 -6.437 1.00 81.75 128 SER A C 1
ATOM 1008 O O . SER A 1 128 ? -0.797 -11.576 -6.403 1.00 81.75 128 SER A O 1
#

Organism: Zizania palustris (NCBI:txid103762)

Foldseek 3Di:
DPPPVVVVVVVVVVVVVVPPPDPDPPDPPPPPDDDPDPDPDDVVPPPDDQLAQAAPVLSPDDDDPQQDLVPAAADAPPDDPVVNVVSRVVSQVVSVHDPSSSQSSVLSNYDHPRNVVNSVHGGNNDDD

Secondary structure (DSSP, 8-state):
--SSHHHHHHHHHHHHHHTS-PPP-------SS---------GGG----TT-SB-HHHHHPPPPTT--GGGPPPB-SSS-HHHHHHHHHHHHHHTT--HHHHHHHHHHHB-HHHHHHHHTSPTT-B--

Radius of gyration: 30.14 Å; chains: 1; bounding box: 99×43×38 Å

pLDDT: mean 76.65, std 17.86, range [42.88, 95.25]

Sequence (128 aa):
MASLHAEVTRWRQEAADRLRPQATPVIPEVPQDDVLTFYPETPENASFDSDSPLHLDLQKVRLDPKFKTSKLCKYLGEEDPGEFSHSYALAIEASGGVRDTMAKCFPLALDGVALHWFWSLKPGSIKS